Protein AF-A0A5N5NPF5-F1 (afdb_monomer_lite)

Structure (mmCIF, N/CA/C/O backbone):
data_AF-A0A5N5NPF5-F1
#
_entry.id   AF-A0A5N5NPF5-F1
#
loop_
_atom_site.group_PDB
_atom_site.id
_atom_site.type_symbol
_atom_site.label_atom_id
_atom_site.label_alt_id
_atom_site.label_comp_id
_atom_site.label_asym_id
_atom_site.label_entity_id
_atom_site.label_seq_id
_atom_site.pdbx_PDB_ins_code
_atom_site.Cartn_x
_atom_site.Cartn_y
_atom_site.Cartn_z
_atom_site.occupancy
_atom_site.B_iso_or_equiv
_atom_site.auth_seq_id
_atom_site.auth_comp_id
_atom_site.auth_asym_id
_atom_site.auth_atom_id
_atom_site.pdbx_PDB_model_num
ATOM 1 N N . MET A 1 1 ? 0.005 4.290 -9.994 1.00 71.69 1 MET A N 1
ATOM 2 C CA . MET A 1 1 ? 0.892 3.208 -9.507 1.00 71.69 1 MET A CA 1
ATOM 3 C C . MET A 1 1 ? 1.824 2.813 -10.643 1.00 71.69 1 MET A C 1
ATOM 5 O O . MET A 1 1 ? 1.350 2.780 -11.773 1.00 71.69 1 MET A O 1
ATOM 9 N N . ILE A 1 2 ? 3.113 2.571 -10.384 1.00 68.81 2 ILE A N 1
ATOM 10 C CA . ILE A 1 2 ? 4.099 2.331 -11.452 1.00 68.81 2 ILE A CA 1
ATOM 11 C C . ILE A 1 2 ? 4.786 0.976 -11.254 1.00 68.81 2 ILE A C 1
ATOM 13 O O . ILE A 1 2 ? 5.284 0.693 -10.168 1.00 68.81 2 ILE A O 1
ATOM 17 N N . SER A 1 3 ? 4.827 0.138 -12.287 1.00 70.38 3 SER A N 1
ATOM 18 C CA . SER A 1 3 ? 5.543 -1.148 -12.289 1.00 70.38 3 SER A CA 1
ATOM 19 C C . SER A 1 3 ? 5.814 -1.586 -13.727 1.00 70.38 3 SER A C 1
ATOM 21 O O . SER A 1 3 ? 5.157 -1.128 -14.655 1.00 70.38 3 SER A O 1
ATOM 23 N N . SER A 1 4 ? 6.771 -2.491 -13.920 1.00 67.31 4 SER A N 1
ATOM 24 C CA . SER A 1 4 ? 7.147 -3.008 -15.240 1.00 67.31 4 SER A CA 1
ATOM 25 C C . SER A 1 4 ? 6.115 -3.960 -15.854 1.00 67.31 4 SER A C 1
ATOM 27 O O . SER A 1 4 ? 6.196 -4.258 -17.042 1.00 67.31 4 SER A O 1
ATOM 29 N N . THR A 1 5 ? 5.158 -4.464 -15.070 1.00 75.19 5 THR A N 1
ATOM 30 C CA . THR A 1 5 ? 4.151 -5.433 -15.529 1.00 75.19 5 THR A CA 1
ATOM 31 C C . THR A 1 5 ? 2.769 -5.091 -14.980 1.00 75.19 5 THR A C 1
ATOM 33 O O . THR A 1 5 ? 2.618 -4.820 -13.788 1.00 75.19 5 THR A O 1
ATOM 36 N N . LEU A 1 6 ? 1.758 -5.129 -15.855 1.00 78.06 6 LEU A N 1
ATOM 37 C CA . LEU A 1 6 ? 0.358 -4.848 -15.512 1.00 78.06 6 LEU A CA 1
ATOM 38 C C . LEU A 1 6 ? -0.189 -5.827 -14.470 1.00 78.06 6 LEU A C 1
ATOM 40 O O . LEU A 1 6 ? -0.828 -5.406 -13.517 1.00 78.06 6 LEU A O 1
ATOM 44 N N . GLU A 1 7 ? 0.149 -7.111 -14.582 1.00 78.62 7 GLU A N 1
ATOM 45 C CA . GLU A 1 7 ? -0.326 -8.135 -13.642 1.00 78.62 7 GLU A CA 1
ATOM 46 C C . GLU A 1 7 ? 0.113 -7.869 -12.194 1.00 78.62 7 GLU A C 1
ATOM 48 O O . GLU A 1 7 ? -0.634 -8.147 -11.258 1.00 78.62 7 GLU A O 1
ATOM 53 N N . HIS A 1 8 ? 1.317 -7.317 -11.997 1.00 72.88 8 HIS A N 1
ATOM 54 C CA . HIS A 1 8 ? 1.795 -6.927 -10.667 1.00 72.88 8 HIS A CA 1
ATOM 55 C C . HIS A 1 8 ? 1.114 -5.660 -10.152 1.00 72.88 8 HIS A C 1
ATOM 57 O O . HIS A 1 8 ? 1.037 -5.469 -8.941 1.00 72.88 8 HIS A O 1
ATOM 63 N N . LEU A 1 9 ? 0.655 -4.783 -11.051 1.00 76.56 9 LEU A N 1
ATOM 64 C CA . LEU A 1 9 ? -0.122 -3.612 -10.664 1.00 76.56 9 LEU A CA 1
ATOM 65 C C . LEU A 1 9 ? -1.502 -4.047 -10.193 1.00 76.56 9 LEU A C 1
ATOM 67 O O . LEU A 1 9 ? -1.859 -3.723 -9.073 1.00 76.56 9 LEU A O 1
ATOM 71 N N . GLU A 1 10 ? -2.216 -4.837 -10.991 1.00 77.00 10 GLU A N 1
ATOM 72 C CA . GLU A 1 10 ? -3.586 -5.279 -10.699 1.00 77.00 10 GLU A CA 1
ATOM 73 C C . GLU A 1 10 ? -3.684 -6.146 -9.439 1.00 77.00 10 GLU A C 1
ATOM 75 O O . GLU A 1 10 ? -4.621 -6.006 -8.662 1.00 77.00 10 GLU A O 1
ATOM 80 N N . LYS A 1 11 ? -2.700 -7.018 -9.188 1.00 79.56 11 LYS A N 1
ATOM 81 C CA . LYS A 1 11 ? -2.678 -7.894 -7.999 1.00 79.56 11 LYS A CA 1
ATOM 82 C C . LYS A 1 11 ? -2.094 -7.222 -6.755 1.00 79.56 11 LYS A C 1
ATOM 84 O O . LYS A 1 11 ? -1.724 -7.900 -5.797 1.00 79.56 11 LYS A O 1
ATOM 89 N N . SER A 1 12 ? -1.937 -5.904 -6.779 1.00 79.69 12 SER A N 1
ATOM 90 C CA . SER A 1 12 ? -1.321 -5.180 -5.681 1.00 79.69 12 SER A CA 1
ATOM 91 C C . SER A 1 12 ? -2.274 -5.048 -4.492 1.00 79.69 12 SER A C 1
ATOM 93 O O . SER A 1 12 ? -3.371 -4.506 -4.648 1.00 79.69 12 SER A O 1
ATOM 95 N N . PRO A 1 13 ? -1.839 -5.421 -3.276 1.00 79.44 13 PRO A N 1
ATOM 96 C CA . PRO A 1 13 ? -2.672 -5.342 -2.074 1.00 79.44 13 PRO A CA 1
ATOM 97 C C . PRO A 1 13 ? -3.043 -3.898 -1.706 1.00 79.44 13 PRO A C 1
ATOM 99 O O . PRO A 1 13 ? -4.000 -3.648 -0.978 1.00 79.44 13 PRO A O 1
ATOM 102 N N . PHE A 1 14 ? -2.310 -2.916 -2.239 1.00 75.56 14 PHE A N 1
ATOM 103 C CA . PHE A 1 14 ? -2.594 -1.499 -2.033 1.00 75.56 14 PHE A CA 1
ATOM 104 C C . PHE A 1 14 ? -3.825 -0.999 -2.812 1.00 75.56 14 PHE A C 1
ATOM 106 O O . PHE A 1 14 ? -4.315 0.097 -2.537 1.00 75.56 14 PHE A O 1
ATOM 113 N N . LEU A 1 15 ? -4.330 -1.772 -3.781 1.00 78.69 15 LEU A N 1
ATOM 114 C CA . LEU A 1 15 ? -5.497 -1.399 -4.585 1.00 78.69 15 LEU A CA 1
ATOM 115 C C . LEU A 1 15 ? -6.823 -1.829 -3.968 1.00 78.69 15 LEU A C 1
ATOM 117 O O . LEU A 1 15 ? -7.818 -1.135 -4.162 1.00 78.69 15 LEU A O 1
ATOM 121 N N . GLU A 1 16 ? -6.837 -2.907 -3.180 1.00 79.88 16 GLU A N 1
ATOM 122 C CA . GLU A 1 16 ? -8.059 -3.525 -2.639 1.00 79.88 16 GLU A CA 1
ATOM 123 C C . GLU A 1 16 ? -8.996 -2.492 -1.997 1.00 79.88 16 GLU A C 1
ATOM 125 O O . GLU A 1 16 ? -10.203 -2.444 -2.242 1.00 79.88 16 GLU A O 1
ATOM 130 N N . ARG A 1 17 ? -8.417 -1.604 -1.185 1.00 76.56 17 ARG A N 1
ATOM 131 C CA . ARG A 1 17 ? -9.165 -0.578 -0.463 1.00 76.56 17 ARG A CA 1
ATOM 132 C C . ARG A 1 17 ? -9.590 0.595 -1.347 1.00 76.56 17 ARG A C 1
ATOM 134 O O . ARG A 1 17 ? -10.623 1.212 -1.077 1.00 76.56 17 ARG A O 1
ATOM 141 N N . LEU A 1 18 ? -8.800 0.930 -2.366 1.00 79.69 18 LEU A N 1
ATOM 142 C CA . LEU A 1 18 ? -9.119 1.985 -3.334 1.00 79.69 18 LEU A CA 1
ATOM 143 C C . LEU A 1 18 ? -10.300 1.566 -4.207 1.00 79.69 18 LEU A C 1
ATOM 145 O O . LEU A 1 18 ? -11.251 2.336 -4.351 1.00 79.69 18 LEU A O 1
ATOM 149 N N . GLU A 1 19 ? -10.283 0.323 -4.684 1.00 79.69 19 GLU A N 1
ATOM 150 C CA . GLU A 1 19 ? -11.358 -0.272 -5.475 1.00 79.69 19 GLU A CA 1
ATOM 151 C C . GLU A 1 19 ? -12.658 -0.376 -4.675 1.00 79.69 19 GLU A C 1
ATOM 153 O O . GLU A 1 19 ? -13.704 0.076 -5.139 1.00 79.69 19 GLU A O 1
ATOM 158 N N . LYS A 1 20 ? -12.604 -0.861 -3.425 1.00 79.88 20 LYS A N 1
ATOM 159 C CA . LYS A 1 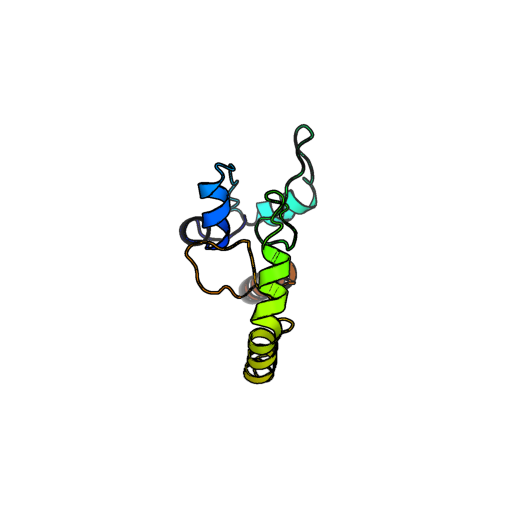20 ? -13.792 -0.931 -2.551 1.00 79.88 20 LYS A CA 1
ATOM 160 C C . LYS A 1 20 ? -14.423 0.430 -2.265 1.00 79.88 20 LYS A C 1
ATOM 162 O O . LYS A 1 20 ? -15.629 0.517 -2.044 1.00 79.88 20 LYS A O 1
ATOM 167 N N . LYS A 1 21 ? -13.623 1.498 -2.255 1.00 79.06 21 LYS A N 1
ATOM 168 C CA . LYS A 1 21 ? -14.105 2.876 -2.086 1.00 79.06 21 LYS A CA 1
ATOM 169 C C . LYS A 1 21 ? -14.527 3.536 -3.404 1.00 79.06 21 LYS A C 1
ATOM 171 O O . LYS A 1 21 ? -15.051 4.646 -3.361 1.00 79.06 21 LYS A O 1
ATOM 176 N N . GLY A 1 22 ? -14.331 2.871 -4.544 1.00 80.06 22 GLY A N 1
ATOM 177 C CA . GLY A 1 22 ? -14.688 3.378 -5.867 1.00 80.06 22 GLY A CA 1
ATOM 178 C C . GLY A 1 22 ? -13.761 4.480 -6.384 1.00 80.06 22 GLY A C 1
ATOM 179 O O . GLY A 1 22 ? -14.207 5.335 -7.145 1.00 80.06 22 GLY A O 1
ATOM 180 N N . TYR A 1 23 ? -12.495 4.504 -5.955 1.00 82.88 23 TYR A N 1
ATOM 181 C CA . TYR A 1 23 ? -11.501 5.416 -6.523 1.00 82.88 23 TYR A CA 1
ATOM 182 C C . TYR A 1 23 ? -10.953 4.871 -7.842 1.00 82.88 23 TYR A C 1
ATOM 184 O O . TYR A 1 23 ? -10.643 3.688 -7.956 1.00 82.88 23 TYR A O 1
ATOM 192 N N . GLU A 1 24 ? -10.771 5.757 -8.818 1.00 83.00 24 GLU A N 1
ATOM 193 C CA . GLU A 1 24 ? -10.061 5.434 -10.054 1.00 83.00 24 GLU A CA 1
ATOM 194 C C . GLU A 1 24 ? -8.546 5.471 -9.821 1.00 83.00 24 GLU A C 1
ATOM 196 O O . GLU A 1 24 ? -8.014 6.427 -9.247 1.00 83.00 24 GLU A O 1
ATOM 201 N N . VAL A 1 25 ? -7.844 4.434 -10.286 1.00 83.56 25 VAL A N 1
ATOM 202 C CA . VAL A 1 25 ? -6.387 4.315 -10.176 1.00 83.56 25 VAL A CA 1
ATOM 203 C C . VAL A 1 25 ? -5.765 4.303 -11.566 1.00 83.56 25 VAL A C 1
ATOM 205 O O . VAL A 1 25 ? -6.169 3.538 -12.437 1.00 83.56 25 VAL A O 1
ATOM 208 N N . ILE A 1 26 ? -4.754 5.149 -11.765 1.00 84.12 26 ILE A N 1
ATOM 209 C CA . ILE A 1 26 ? -3.999 5.226 -13.019 1.00 84.12 26 ILE A CA 1
ATOM 210 C C . ILE A 1 26 ? -2.761 4.331 -12.920 1.00 84.12 26 ILE A C 1
ATOM 212 O O . ILE A 1 26 ? -1.961 4.439 -11.977 1.00 84.12 26 ILE A O 1
ATOM 216 N N . TYR A 1 27 ? -2.600 3.462 -13.915 1.00 82.81 27 TYR A N 1
ATOM 217 C CA . TYR A 1 27 ? -1.444 2.589 -14.075 1.00 82.81 27 TYR A CA 1
ATOM 218 C C . TYR A 1 27 ? -0.439 3.194 -15.042 1.00 82.81 27 TYR A C 1
ATOM 220 O O . TYR A 1 27 ? -0.786 3.607 -16.145 1.00 82.81 27 TYR A O 1
ATOM 228 N N . PHE A 1 28 ? 0.817 3.196 -14.619 1.00 80.88 28 PHE A N 1
ATOM 229 C CA . PHE A 1 28 ? 1.950 3.612 -15.423 1.00 80.88 28 PHE A CA 1
ATOM 230 C C . PHE A 1 28 ? 2.854 2.400 -15.635 1.00 80.88 28 PHE A C 1
ATOM 232 O O . PHE A 1 28 ? 3.321 1.781 -14.674 1.00 80.88 28 PHE A O 1
ATOM 239 N N . THR A 1 29 ? 3.058 2.029 -16.893 1.00 79.38 29 THR A N 1
ATOM 240 C CA . THR A 1 29 ? 3.830 0.840 -17.288 1.00 79.38 29 THR A CA 1
ATOM 241 C C . THR A 1 29 ? 5.102 1.199 -18.046 1.00 79.38 29 THR A C 1
ATOM 243 O O . THR A 1 29 ? 5.940 0.334 -18.296 1.00 79.38 29 THR A O 1
ATOM 246 N N . GLY A 1 30 ? 5.251 2.461 -18.448 1.00 77.62 30 GLY A N 1
ATOM 247 C CA . GLY A 1 30 ? 6.421 2.963 -19.146 1.00 77.62 30 GLY A CA 1
ATOM 248 C C . GLY A 1 30 ? 7.538 3.347 -18.180 1.00 77.62 30 GLY A C 1
ATOM 249 O O . GLY A 1 30 ? 7.298 3.876 -17.098 1.00 77.62 30 GLY A O 1
ATOM 250 N N . GLN A 1 31 ? 8.790 3.150 -18.599 1.00 70.94 31 GLN A N 1
ATOM 251 C CA . GLN A 1 31 ? 9.953 3.633 -17.838 1.00 70.94 31 GLN A CA 1
ATOM 252 C C . GLN A 1 31 ? 10.009 5.169 -17.780 1.00 70.94 31 GLN A C 1
ATOM 254 O O . GLN A 1 31 ? 10.500 5.744 -16.814 1.00 70.94 31 GLN A O 1
ATOM 259 N N . VAL A 1 32 ? 9.483 5.841 -18.808 1.00 77.00 32 VAL A N 1
ATOM 260 C CA . VAL A 1 32 ? 9.427 7.310 -18.884 1.00 77.00 32 VAL A CA 1
ATOM 261 C C . VAL A 1 32 ? 8.401 7.885 -17.900 1.00 77.00 32 VAL A C 1
ATOM 263 O O . VAL A 1 32 ? 8.552 9.023 -17.457 1.00 77.00 32 VAL A O 1
ATOM 266 N N . ASP A 1 33 ? 7.398 7.100 -17.506 1.00 78.94 33 ASP A N 1
ATOM 267 C CA . ASP A 1 33 ? 6.313 7.557 -16.637 1.00 78.94 33 ASP A CA 1
ATOM 268 C C . ASP A 1 33 ? 6.817 7.935 -15.233 1.00 78.94 33 ASP A C 1
ATOM 270 O O . ASP A 1 33 ? 6.303 8.875 -14.628 1.00 78.94 33 ASP A O 1
ATOM 274 N N . ASP A 1 34 ? 7.867 7.257 -14.743 1.00 73.88 34 ASP A N 1
ATOM 2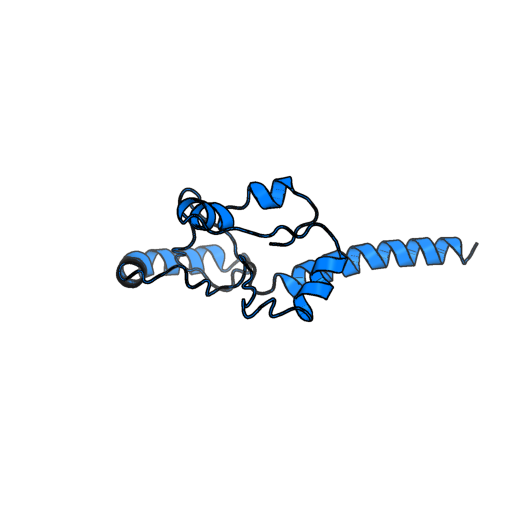75 C CA . ASP A 1 34 ? 8.540 7.601 -13.480 1.00 73.88 34 ASP A CA 1
ATOM 276 C C . ASP A 1 34 ? 9.071 9.036 -13.503 1.00 73.88 34 ASP A C 1
ATOM 278 O O . ASP A 1 34 ? 8.909 9.785 -12.541 1.00 73.88 34 ASP A O 1
ATOM 282 N N . TYR A 1 35 ? 9.700 9.424 -14.614 1.00 75.88 35 TYR A N 1
ATOM 283 C CA . TYR A 1 35 ? 10.229 10.771 -14.794 1.00 75.88 35 TYR A CA 1
ATOM 284 C C . TYR A 1 35 ? 9.097 11.774 -15.000 1.00 75.88 35 TYR A C 1
ATOM 286 O O . TYR A 1 35 ? 9.124 12.850 -14.412 1.00 75.88 35 TYR A O 1
ATOM 294 N N . LEU A 1 36 ? 8.074 11.422 -15.784 1.00 78.94 36 LEU A N 1
ATOM 295 C CA . LEU A 1 36 ? 6.929 12.296 -16.036 1.00 78.94 36 LEU A CA 1
ATOM 296 C C . LEU A 1 36 ? 6.215 12.692 -14.738 1.00 78.94 36 LEU A C 1
ATOM 298 O O . LEU A 1 36 ? 5.900 13.866 -14.551 1.00 78.94 36 LEU A O 1
ATOM 302 N N . MET A 1 37 ? 6.002 11.743 -13.825 1.00 76.88 37 MET A N 1
ATOM 303 C CA . MET A 1 37 ? 5.317 11.993 -12.553 1.00 76.88 37 MET A CA 1
ATOM 304 C C . MET A 1 37 ? 6.111 12.863 -11.576 1.00 76.88 37 MET A C 1
ATOM 306 O O . MET A 1 37 ? 5.509 13.516 -10.730 1.00 76.88 37 MET A O 1
ATOM 310 N N . GLN A 1 38 ? 7.438 12.946 -11.714 1.00 74.81 38 GLN A N 1
ATOM 311 C CA . GLN A 1 38 ? 8.237 13.894 -10.926 1.00 74.81 38 GLN A CA 1
ATOM 312 C C . GLN A 1 38 ? 7.969 15.350 -11.326 1.00 74.81 38 GLN A C 1
ATOM 314 O O . GLN A 1 38 ? 8.077 16.246 -10.490 1.00 74.81 38 GLN A O 1
ATOM 319 N N . TYR A 1 39 ? 7.612 15.594 -12.590 1.00 78.19 39 TYR A N 1
ATOM 320 C CA . TYR A 1 39 ? 7.332 16.938 -13.104 1.00 78.19 39 TYR A CA 1
ATOM 321 C C . TYR A 1 39 ? 5.836 17.263 -13.145 1.00 78.19 39 TYR A C 1
ATOM 323 O O . TYR A 1 39 ? 5.455 18.425 -13.016 1.00 78.19 39 TYR A O 1
ATOM 331 N N . MET A 1 40 ? 4.980 16.256 -13.316 1.00 78.00 40 MET A N 1
ATOM 332 C CA . MET A 1 40 ? 3.529 16.406 -13.400 1.00 78.00 40 MET A CA 1
ATOM 333 C C . MET A 1 40 ? 2.880 16.100 -12.043 1.00 78.00 40 MET A C 1
ATOM 335 O O . MET A 1 40 ? 2.345 15.020 -11.817 1.00 78.00 40 MET A O 1
ATOM 339 N N . MET A 1 41 ? 2.934 17.075 -11.135 1.00 73.69 41 MET A N 1
ATOM 340 C CA . MET A 1 41 ? 2.356 16.970 -9.785 1.00 73.69 41 MET A CA 1
ATOM 341 C C . MET A 1 41 ? 0.836 17.208 -9.758 1.00 73.69 41 MET A C 1
ATOM 343 O O . MET A 1 41 ? 0.123 16.695 -8.887 1.00 73.69 41 MET A O 1
ATOM 347 N N . ASP A 1 42 ? 0.327 17.957 -10.734 1.00 81.69 42 ASP A N 1
ATOM 348 C CA . ASP A 1 42 ? -1.061 18.385 -10.811 1.00 81.69 42 ASP A CA 1
ATOM 349 C C . ASP A 1 42 ? -1.571 18.384 -12.254 1.00 81.69 42 ASP A C 1
ATOM 351 O O . ASP A 1 42 ? -0.868 18.722 -13.206 1.00 81.69 42 ASP A O 1
ATOM 355 N N . TYR A 1 43 ? -2.826 17.972 -12.409 1.00 80.69 43 TYR A N 1
ATOM 356 C CA . TYR A 1 43 ? -3.542 17.980 -13.676 1.00 80.69 43 TYR A CA 1
ATOM 357 C C . TYR A 1 43 ? -4.964 18.474 -13.440 1.00 80.69 43 TYR A C 1
ATOM 359 O O . TYR A 1 43 ? -5.709 17.862 -12.676 1.00 80.69 43 TYR A O 1
ATOM 367 N N . GLN A 1 44 ? -5.346 19.575 -14.095 1.00 82.44 44 GLN A N 1
ATOM 368 C CA . GLN A 1 44 ? -6.691 20.162 -13.981 1.00 82.44 44 GLN A CA 1
ATOM 369 C C . GLN A 1 44 ? -7.138 20.326 -12.514 1.00 82.44 44 GLN A C 1
ATOM 371 O O . GLN A 1 44 ? -8.185 19.823 -12.111 1.00 82.44 44 GLN A O 1
ATOM 376 N N . ASP A 1 45 ? -6.287 20.958 -11.698 1.00 78.38 45 ASP A N 1
ATOM 377 C CA . ASP A 1 45 ? -6.492 21.192 -10.258 1.00 78.38 45 ASP A CA 1
ATOM 378 C C . ASP A 1 45 ? -6.595 19.925 -9.382 1.00 78.38 45 ASP A C 1
ATOM 380 O O . ASP A 1 45 ? -6.832 20.012 -8.173 1.00 78.38 45 ASP A O 1
ATOM 384 N N . LYS A 1 46 ? -6.363 18.734 -9.949 1.00 78.88 46 LYS A N 1
ATOM 385 C CA . LYS A 1 46 ? -6.234 17.480 -9.201 1.00 78.88 46 LYS A CA 1
ATOM 386 C C . LYS A 1 46 ? -4.762 17.180 -8.956 1.00 78.88 46 LYS A C 1
ATOM 388 O O . LYS A 1 46 ? -3.986 17.038 -9.896 1.00 78.88 46 LYS A O 1
ATOM 393 N N . LYS A 1 47 ? -4.390 17.048 -7.684 1.00 80.12 47 LYS A N 1
ATOM 394 C CA . LYS A 1 47 ? -3.059 16.579 -7.286 1.00 80.12 47 LYS A CA 1
ATOM 395 C C . LYS A 1 47 ? -2.995 15.064 -7.376 1.00 80.12 47 LYS A C 1
ATOM 397 O O . LYS A 1 47 ? -3.892 14.385 -6.869 1.00 80.12 47 LYS A O 1
ATOM 402 N N . PHE A 1 48 ? -1.937 14.546 -7.985 1.00 79.12 48 PHE A N 1
ATOM 403 C CA . PHE A 1 48 ? -1.675 13.114 -7.967 1.00 79.12 48 PHE A CA 1
ATOM 404 C C . PHE A 1 48 ? -1.117 12.709 -6.605 1.00 79.12 48 PHE A C 1
ATOM 406 O O . PHE A 1 48 ? -0.272 13.393 -6.035 1.00 79.12 48 PHE A O 1
ATOM 413 N N . GLN A 1 49 ? -1.603 11.587 -6.084 1.00 78.00 49 GLN A N 1
ATOM 414 C CA . GLN A 1 49 ? -1.063 10.958 -4.887 1.00 78.00 49 GLN A CA 1
ATOM 415 C C . GLN A 1 49 ? -0.607 9.558 -5.267 1.00 78.00 49 GLN A C 1
ATOM 417 O O . GLN A 1 49 ? -1.366 8.796 -5.875 1.00 78.00 49 GLN A O 1
ATOM 422 N N . ASN A 1 50 ? 0.630 9.213 -4.920 1.00 77.44 50 ASN A N 1
ATOM 423 C CA . ASN A 1 50 ? 1.108 7.860 -5.140 1.00 77.44 50 ASN A CA 1
ATOM 424 C C . ASN A 1 50 ? 0.444 6.910 -4.137 1.00 77.44 50 ASN A C 1
ATOM 426 O O . ASN A 1 50 ? 0.386 7.195 -2.945 1.00 77.44 50 ASN A O 1
ATOM 430 N N . VAL A 1 51 ? -0.027 5.771 -4.642 1.00 76.75 51 VAL A N 1
ATOM 431 C CA . VAL A 1 51 ? -0.675 4.705 -3.869 1.00 76.75 51 VAL A CA 1
ATOM 432 C C . VAL A 1 51 ? 0.279 4.067 -2.855 1.00 76.75 51 VAL A C 1
ATOM 434 O O . VAL A 1 51 ? -0.159 3.635 -1.794 1.00 76.75 51 VAL A O 1
ATOM 437 N N . PHE A 1 52 ? 1.574 4.050 -3.170 1.00 69.44 52 PHE A N 1
ATOM 438 C CA . PHE A 1 52 ? 2.619 3.523 -2.293 1.00 69.44 52 PHE A CA 1
ATOM 439 C C . PHE A 1 52 ? 3.104 4.515 -1.238 1.00 69.44 52 PHE A C 1
ATOM 441 O O . PHE A 1 52 ? 3.812 4.125 -0.322 1.00 69.44 52 PHE A O 1
ATOM 448 N N . GLU A 1 53 ? 2.792 5.802 -1.377 1.00 68.88 53 GLU A N 1
ATOM 449 C CA . GLU A 1 53 ? 3.296 6.789 -0.431 1.00 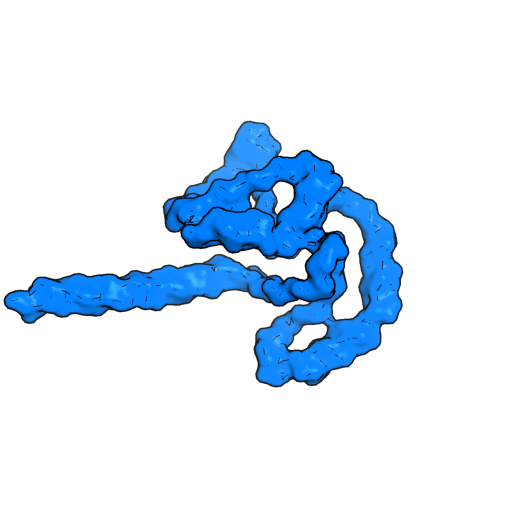68.88 53 GLU A CA 1
ATOM 450 C C . GLU A 1 53 ? 2.458 6.770 0.852 1.00 68.88 53 GLU A C 1
ATOM 452 O O . GLU A 1 53 ? 1.222 6.840 0.819 1.00 68.88 53 GLU A O 1
ATOM 457 N N . GLU A 1 54 ? 3.141 6.686 1.996 1.00 59.91 54 GLU A N 1
ATOM 458 C CA . GLU A 1 54 ? 2.504 6.775 3.306 1.00 59.91 54 GLU A CA 1
ATOM 459 C C . GLU A 1 54 ? 1.737 8.106 3.421 1.00 59.91 54 GLU A C 1
ATOM 461 O O . GLU A 1 54 ? 2.303 9.189 3.287 1.00 59.91 54 GLU A O 1
ATOM 466 N N . GLY A 1 55 ? 0.432 8.043 3.708 1.00 57.41 55 GLY A N 1
ATOM 467 C CA . GLY A 1 55 ? -0.389 9.242 3.929 1.00 57.41 55 GLY A CA 1
ATOM 468 C C . GLY A 1 55 ? -1.576 9.420 2.987 1.00 57.41 55 GLY A C 1
ATOM 469 O O . GLY A 1 55 ? -2.197 10.485 2.999 1.00 57.41 55 GLY A O 1
ATOM 470 N N . LEU A 1 56 ? -1.947 8.395 2.216 1.00 65.06 56 LEU A N 1
ATOM 471 C CA . LEU A 1 56 ? -3.156 8.417 1.395 1.00 65.06 56 LEU A CA 1
ATOM 472 C C . LEU A 1 56 ? -4.409 8.586 2.277 1.00 65.06 56 LEU A C 1
ATOM 474 O O . LEU A 1 56 ? -4.893 7.657 2.928 1.00 65.06 56 LEU A O 1
ATOM 478 N N . LYS A 1 57 ? -4.923 9.821 2.351 1.00 62.78 57 LYS A N 1
ATOM 479 C CA . LYS A 1 57 ? -6.050 10.204 3.217 1.00 62.78 57 LYS A CA 1
ATOM 480 C C . LYS A 1 57 ? -7.374 9.713 2.636 1.00 62.78 57 LYS A C 1
ATOM 482 O O . LYS A 1 57 ? -8.163 10.495 2.117 1.00 62.78 57 LYS A O 1
ATOM 487 N N . LEU A 1 58 ? -7.658 8.424 2.784 1.00 64.06 58 LEU A N 1
ATOM 488 C CA . LEU A 1 58 ? -8.885 7.790 2.285 1.00 64.06 58 LEU A CA 1
ATOM 489 C C . LEU A 1 58 ? -10.125 8.009 3.179 1.00 64.06 58 LEU A C 1
ATOM 491 O O . LEU A 1 58 ? -11.022 7.168 3.217 1.00 64.06 58 LEU A O 1
ATOM 495 N N . GLY A 1 59 ? -10.206 9.133 3.894 1.00 54.69 59 GLY A N 1
ATOM 496 C CA . GLY A 1 59 ? -11.309 9.450 4.811 1.00 54.69 59 GLY A CA 1
ATOM 497 C C . GLY A 1 59 ? -11.066 9.005 6.261 1.00 54.69 59 GLY A C 1
ATOM 498 O O . GLY A 1 59 ? -10.305 8.082 6.533 1.00 54.69 59 GLY A O 1
ATOM 499 N N . LYS A 1 60 ? -11.679 9.739 7.203 1.00 52.00 60 LYS A N 1
ATOM 500 C CA . LYS A 1 60 ? -11.443 9.664 8.658 1.00 52.00 60 LYS A CA 1
ATOM 501 C C . LYS A 1 60 ? -11.764 8.280 9.228 1.00 52.00 60 LYS A C 1
ATOM 503 O O . LYS A 1 60 ? -12.924 7.887 9.269 1.00 52.00 60 LYS A O 1
ATOM 508 N N . GLU A 1 61 ? -10.764 7.620 9.800 1.00 55.25 61 GLU A N 1
ATOM 509 C CA . GLU A 1 61 ? -10.959 6.427 10.626 1.00 55.25 61 GLU A CA 1
ATOM 510 C C . GLU A 1 61 ? -10.632 6.732 12.080 1.00 55.25 61 GLU A C 1
ATOM 512 O O . GLU A 1 61 ? -9.473 6.760 12.485 1.00 55.25 61 GLU A O 1
ATOM 517 N N . SER A 1 62 ? -11.670 6.948 12.888 1.00 54.91 62 SER A N 1
ATOM 518 C CA . SER A 1 62 ? -11.509 7.072 14.341 1.00 54.91 62 SER A CA 1
ATOM 519 C C . SER A 1 62 ? -11.035 5.767 14.993 1.00 54.91 62 SER A C 1
ATOM 521 O O . SER A 1 62 ? -10.474 5.814 16.079 1.00 54.91 62 SER A O 1
ATOM 523 N N . LYS A 1 63 ? -11.209 4.619 14.321 1.00 60.16 63 LYS A N 1
ATOM 524 C CA . LYS A 1 63 ? -10.836 3.286 14.822 1.00 60.16 63 LYS A CA 1
ATOM 525 C C . LYS A 1 63 ? -9.336 2.984 14.747 1.00 60.16 63 LYS A C 1
ATOM 527 O O . LYS A 1 63 ? -8.862 2.139 15.492 1.00 60.16 63 LYS A O 1
ATOM 532 N N . ALA A 1 64 ? -8.579 3.678 13.894 1.00 62.62 64 ALA A N 1
ATOM 533 C CA . ALA A 1 64 ? -7.152 3.394 13.708 1.00 62.62 64 ALA A CA 1
ATOM 534 C C . ALA A 1 64 ? -6.343 3.581 15.003 1.00 62.62 64 ALA A C 1
ATOM 536 O O . ALA A 1 64 ? -5.469 2.780 15.313 1.00 62.62 64 ALA A O 1
ATOM 537 N N . LYS A 1 65 ? -6.690 4.599 15.801 1.00 64.06 65 LYS A N 1
ATOM 538 C CA . LYS A 1 65 ? -5.987 4.900 17.055 1.00 64.06 65 LYS A CA 1
ATOM 539 C C . LYS A 1 65 ? -6.217 3.846 18.136 1.00 64.06 65 LYS A C 1
ATOM 541 O O . LYS A 1 65 ? -5.288 3.514 18.855 1.00 64.06 65 LYS A O 1
ATOM 546 N N . GLU A 1 66 ? -7.430 3.306 18.237 1.00 66.88 66 GLU A N 1
ATOM 547 C CA . GLU A 1 66 ? -7.752 2.269 19.227 1.00 66.88 66 GLU A CA 1
ATOM 548 C C . GLU A 1 66 ? -7.032 0.951 18.908 1.00 66.88 66 GLU A C 1
ATOM 550 O O . GLU A 1 66 ? -6.491 0.312 19.811 1.00 66.88 66 GLU A O 1
ATOM 555 N N . LEU A 1 67 ? -6.949 0.581 17.622 1.00 70.00 67 LEU A N 1
ATOM 556 C CA . LEU A 1 67 ? -6.180 -0.589 17.192 1.00 70.00 67 LEU A CA 1
ATOM 557 C C . LEU A 1 67 ? -4.672 -0.395 17.398 1.00 70.00 67 LEU A C 1
ATOM 559 O O . LEU A 1 67 ? -3.995 -1.300 17.880 1.00 70.00 67 LEU A O 1
ATOM 563 N N . GLU A 1 68 ? -4.126 0.781 17.086 1.00 72.38 68 GLU A N 1
ATOM 564 C CA . GLU A 1 68 ? -2.709 1.053 17.350 1.00 72.38 68 GLU A CA 1
ATOM 565 C C . GLU A 1 68 ? -2.353 0.862 18.824 1.00 72.38 68 GLU A C 1
ATOM 567 O O . GLU A 1 68 ? -1.267 0.369 19.115 1.00 72.38 68 GLU A O 1
ATOM 572 N N . GLU A 1 69 ? -3.255 1.208 19.747 1.00 75.62 69 GLU A N 1
ATOM 573 C CA . GLU A 1 69 ? -3.054 1.021 21.183 1.00 75.62 69 GLU A CA 1
ATOM 574 C C . GLU A 1 69 ? -3.168 -0.434 21.631 1.00 75.62 69 GLU A C 1
ATOM 576 O O . GLU A 1 69 ? -2.304 -0.892 22.383 1.00 75.62 69 GLU A O 1
ATOM 581 N N . SER A 1 70 ? -4.163 -1.180 21.143 1.00 81.25 70 SER A N 1
ATOM 582 C CA . SER A 1 70 ? -4.356 -2.584 21.529 1.00 81.25 70 SER A CA 1
ATOM 583 C C . SER A 1 70 ? -3.235 -3.504 21.041 1.00 81.25 70 SER A C 1
ATOM 585 O O . SER A 1 70 ? -2.955 -4.527 21.658 1.00 81.25 70 SER A O 1
ATOM 587 N N . PHE A 1 71 ? -2.575 -3.146 19.941 1.00 82.56 71 PHE A N 1
ATOM 588 C CA . PHE A 1 71 ? -1.565 -3.980 19.290 1.00 82.56 71 PHE A CA 1
ATOM 589 C C . PHE A 1 71 ? -0.120 -3.490 19.511 1.00 82.56 71 PHE A C 1
ATOM 591 O O . PHE A 1 71 ? 0.808 -4.048 18.924 1.00 82.56 71 PHE A O 1
ATOM 598 N N . LYS A 1 72 ? 0.119 -2.504 20.395 1.00 81.69 72 LYS A N 1
ATOM 599 C CA . LYS A 1 72 ? 1.480 -2.005 20.710 1.00 81.69 72 LYS A CA 1
ATOM 600 C C . LYS A 1 72 ? 2.441 -3.117 21.127 1.00 81.69 72 LYS A C 1
ATOM 602 O O . LYS A 1 72 ? 3.602 -3.116 20.715 1.00 81.69 72 LYS A O 1
ATOM 607 N N . GLU A 1 73 ? 1.970 -4.061 21.940 1.00 84.69 73 GLU A N 1
ATOM 608 C CA . GLU A 1 73 ? 2.787 -5.183 22.414 1.00 84.69 73 GLU A CA 1
ATOM 609 C C . GLU A 1 73 ? 3.185 -6.120 21.268 1.00 84.69 73 GLU A C 1
ATOM 611 O O . GLU A 1 73 ? 4.354 -6.497 21.160 1.00 84.69 73 GLU A O 1
ATOM 616 N N . LEU A 1 74 ? 2.248 -6.413 20.362 1.00 84.25 74 LEU A N 1
ATOM 617 C CA . LEU A 1 74 ? 2.488 -7.237 19.179 1.00 84.25 74 LEU A CA 1
ATOM 618 C C . LEU A 1 74 ? 3.480 -6.563 18.222 1.00 84.25 74 LEU A C 1
ATOM 620 O O . LEU A 1 74 ? 4.434 -7.194 17.769 1.00 84.25 74 LEU A O 1
ATOM 624 N N . THR A 1 75 ? 3.312 -5.266 17.967 1.00 83.50 75 THR A N 1
ATOM 625 C CA . THR A 1 75 ? 4.230 -4.485 17.128 1.00 83.50 75 THR A CA 1
ATOM 626 C C . THR A 1 75 ? 5.645 -4.465 17.712 1.00 83.50 75 THR A C 1
ATOM 628 O O . THR A 1 75 ? 6.629 -4.598 16.985 1.00 83.50 75 THR A O 1
ATOM 631 N N . LYS A 1 76 ? 5.779 -4.356 19.040 1.00 85.06 76 LYS A N 1
ATOM 632 C CA . LYS A 1 76 ? 7.080 -4.400 19.725 1.00 85.06 76 LYS A CA 1
ATOM 633 C C . LYS A 1 76 ? 7.743 -5.778 19.634 1.00 85.06 76 LYS A C 1
ATOM 635 O O . LYS A 1 76 ? 8.963 -5.860 19.464 1.00 85.06 76 LYS A O 1
ATOM 640 N N . TRP A 1 77 ? 6.953 -6.845 19.739 1.00 86.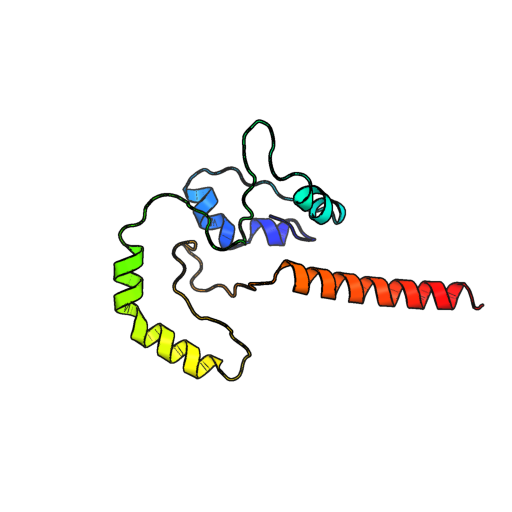75 77 TRP A N 1
ATOM 641 C CA . TRP A 1 77 ? 7.432 -8.210 19.537 1.00 86.75 77 TRP A CA 1
ATOM 642 C C . TRP A 1 77 ? 7.962 -8.401 18.112 1.00 86.75 77 TRP A C 1
ATOM 644 O O . TRP A 1 77 ? 9.100 -8.838 17.946 1.00 86.75 77 TRP A O 1
ATOM 654 N N . TRP A 1 78 ? 7.209 -7.960 17.099 1.00 84.06 78 TRP A N 1
ATOM 655 C CA . TRP A 1 78 ? 7.630 -8.021 15.695 1.00 84.06 78 TRP A CA 1
ATOM 656 C C . TRP A 1 78 ? 8.916 -7.246 15.424 1.00 84.06 78 TRP A C 1
ATOM 658 O O . TRP A 1 78 ? 9.821 -7.784 14.793 1.00 84.06 78 TRP A O 1
ATOM 668 N N . LYS A 1 79 ? 9.053 -6.030 15.968 1.00 82.88 79 LYS A N 1
ATOM 669 C CA . LYS A 1 79 ? 10.303 -5.256 15.868 1.00 82.88 79 LYS A CA 1
ATOM 670 C C . LYS A 1 79 ? 11.502 -6.009 16.435 1.00 82.88 79 LYS A C 1
ATOM 672 O O . LYS A 1 79 ? 12.596 -5.917 15.896 1.00 82.88 79 LYS A O 1
ATOM 677 N N . SER A 1 80 ? 11.299 -6.755 17.518 1.00 82.75 80 SER A N 1
ATOM 678 C CA . SER A 1 80 ? 12.366 -7.518 18.171 1.00 82.75 80 SER A CA 1
ATOM 679 C C . SER A 1 80 ? 12.711 -8.796 17.396 1.00 82.75 80 SER A C 1
ATOM 681 O O . SER A 1 80 ? 13.884 -9.146 17.287 1.00 82.75 80 SER A O 1
ATOM 683 N N . ALA A 1 81 ? 11.709 -9.476 16.831 1.00 85.50 81 ALA A N 1
ATOM 684 C CA . ALA A 1 81 ? 11.891 -10.665 16.000 1.00 85.50 81 ALA A CA 1
ATOM 685 C C . ALA A 1 81 ? 12.591 -10.339 14.668 1.00 85.50 81 ALA A C 1
ATOM 687 O O . ALA A 1 81 ? 13.527 -11.034 14.276 1.00 85.50 81 ALA A O 1
ATOM 688 N N . LEU A 1 82 ? 12.183 -9.246 14.015 1.00 81.12 82 LEU A N 1
ATOM 689 C CA . LEU A 1 82 ? 12.685 -8.805 12.708 1.00 81.12 82 LEU A CA 1
ATOM 690 C C . LEU A 1 82 ? 13.904 -7.875 12.793 1.00 81.12 82 LEU A C 1
ATOM 692 O O . LEU A 1 82 ? 14.412 -7.427 11.768 1.00 81.12 82 LEU A O 1
ATOM 696 N N . ALA A 1 83 ? 14.431 -7.617 13.994 1.00 71.88 83 ALA A N 1
ATOM 697 C CA . ALA A 1 83 ? 15.610 -6.768 14.195 1.00 71.88 83 ALA A CA 1
ATOM 698 C C . ALA A 1 83 ? 16.854 -7.258 13.427 1.00 71.88 83 ALA A C 1
ATOM 700 O O . ALA A 1 83 ? 17.769 -6.484 13.164 1.00 71.88 83 ALA A O 1
ATOM 701 N N . ARG A 1 84 ? 16.903 -8.550 13.078 1.00 71.94 84 ARG A N 1
ATOM 702 C CA . ARG A 1 84 ? 17.993 -9.160 12.303 1.00 71.94 84 ARG A CA 1
ATOM 703 C C . ARG A 1 84 ? 17.831 -9.013 10.787 1.00 71.94 84 ARG A C 1
ATOM 705 O O . ARG A 1 84 ? 18.783 -9.291 10.070 1.00 71.94 84 ARG A O 1
ATOM 712 N N . GLU A 1 85 ? 16.661 -8.591 10.311 1.00 72.94 85 GLU A N 1
ATOM 713 C CA . GLU A 1 85 ? 16.286 -8.593 8.889 1.00 72.94 85 GLU A CA 1
ATOM 714 C C . GLU A 1 85 ? 16.213 -7.183 8.272 1.00 72.94 85 GLU A C 1
ATOM 716 O O . GLU A 1 85 ? 15.612 -7.001 7.220 1.00 72.94 85 GLU A O 1
ATOM 721 N N . ASN A 1 86 ? 16.853 -6.180 8.890 1.00 71.06 86 ASN A N 1
ATOM 722 C CA . ASN A 1 86 ? 16.900 -4.790 8.400 1.00 71.06 86 ASN A CA 1
ATOM 723 C C . ASN A 1 86 ? 15.519 -4.126 8.232 1.00 71.06 86 ASN A C 1
ATOM 725 O O . ASN A 1 86 ? 15.303 -3.340 7.311 1.00 71.06 86 ASN A O 1
ATOM 729 N N . VAL A 1 87 ? 14.579 -4.419 9.130 1.00 74.94 87 VAL A N 1
ATOM 730 C CA . VAL A 1 87 ? 13.274 -3.748 9.151 1.00 74.94 87 VAL A CA 1
ATOM 731 C C . VAL A 1 87 ? 13.383 -2.423 9.907 1.00 74.94 87 VAL A C 1
ATOM 733 O O . VAL A 1 87 ? 13.748 -2.408 11.080 1.00 74.94 87 VAL A O 1
ATOM 736 N N . ASP A 1 88 ? 13.057 -1.317 9.232 1.00 74.38 88 ASP A N 1
ATOM 737 C CA . ASP A 1 88 ? 13.117 0.043 9.792 1.00 74.38 88 ASP A CA 1
ATOM 738 C C . ASP A 1 88 ? 11.979 0.296 10.800 1.00 74.38 88 ASP A C 1
ATOM 740 O O . ASP A 1 88 ? 12.202 0.701 11.942 1.00 74.38 88 ASP A O 1
ATOM 744 N N . ASP A 1 89 ? 10.735 -0.005 10.414 1.00 76.62 89 ASP A N 1
ATOM 745 C CA . ASP A 1 89 ? 9.570 0.190 11.274 1.00 76.62 89 ASP A CA 1
ATOM 746 C C . ASP A 1 89 ? 8.492 -0.871 11.018 1.00 76.62 89 ASP A C 1
ATOM 748 O O . ASP A 1 89 ? 8.341 -1.374 9.909 1.00 76.62 89 ASP A O 1
ATOM 752 N N . VAL A 1 90 ? 7.725 -1.197 12.059 1.00 79.94 90 VAL A N 1
ATOM 753 C CA . VAL A 1 90 ? 6.554 -2.081 11.974 1.00 79.94 90 VAL A CA 1
ATOM 754 C C . VAL A 1 90 ? 5.366 -1.277 12.460 1.00 79.94 90 VAL A C 1
ATOM 756 O O . VAL A 1 90 ? 5.396 -0.728 13.565 1.00 79.94 90 VAL A O 1
ATOM 759 N N . ARG A 1 91 ? 4.331 -1.194 11.628 1.00 75.31 91 ARG A N 1
ATOM 760 C CA . ARG A 1 91 ? 3.122 -0.414 11.888 1.00 75.31 91 ARG A CA 1
ATOM 761 C C . ARG A 1 91 ? 1.897 -1.201 11.470 1.00 75.31 91 ARG A C 1
ATOM 763 O O . ARG A 1 91 ? 1.965 -2.072 10.607 1.00 75.31 91 ARG A O 1
ATOM 770 N N . ILE A 1 92 ? 0.771 -0.855 12.072 1.00 78.06 92 ILE A N 1
ATOM 771 C CA . ILE A 1 92 ? -0.521 -1.385 11.659 1.00 78.06 92 ILE A CA 1
ATOM 772 C C . ILE A 1 92 ? -1.029 -0.478 10.557 1.00 78.06 92 ILE A C 1
ATOM 774 O O . ILE A 1 92 ? -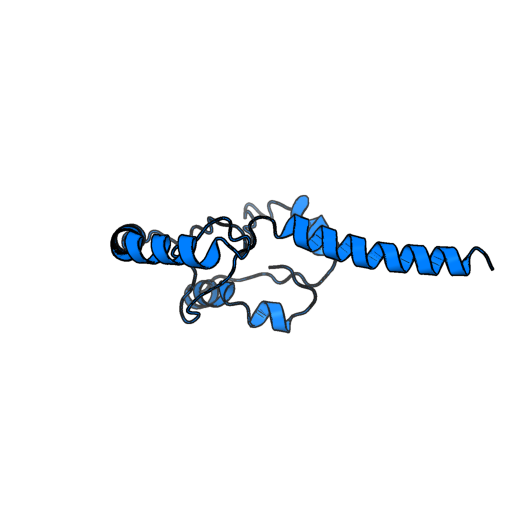1.301 0.700 10.782 1.00 78.06 92 ILE A O 1
ATOM 778 N N . SER A 1 93 ? -1.120 -1.026 9.352 1.00 70.88 93 SER A N 1
ATOM 779 C CA . SER A 1 93 ? -1.726 -0.320 8.235 1.00 70.88 93 SER A CA 1
ATOM 780 C C . SER A 1 93 ? -3.238 -0.461 8.311 1.00 70.88 93 SER A C 1
ATOM 782 O O . SER A 1 93 ? -3.752 -1.561 8.488 1.00 70.88 93 SER A O 1
ATOM 784 N N . ASN A 1 94 ? -3.949 0.650 8.127 1.00 69.12 94 ASN A N 1
ATOM 785 C CA . ASN A 1 94 ? -5.393 0.629 7.899 1.00 69.12 94 ASN A CA 1
ATOM 786 C C . ASN A 1 94 ? -5.736 0.670 6.401 1.00 69.12 94 ASN A C 1
ATOM 788 O O . ASN A 1 94 ? -6.895 0.813 6.026 1.00 69.12 94 ASN A O 1
ATOM 792 N N . SER A 1 95 ? -4.722 0.638 5.530 1.00 63.94 95 SER A N 1
ATOM 793 C CA . SER A 1 95 ? -4.861 0.752 4.073 1.00 63.94 95 SER A CA 1
ATOM 794 C C . SER A 1 95 ? -5.108 -0.580 3.367 1.00 63.94 95 SER A C 1
ATOM 796 O O . SER A 1 95 ? -5.449 -0.557 2.190 1.00 63.94 95 SER A O 1
ATOM 798 N N . LEU A 1 96 ? -4.973 -1.695 4.083 1.00 67.56 96 LEU A N 1
ATOM 799 C CA . LEU A 1 96 ? -5.196 -3.056 3.596 1.00 67.56 96 LEU A CA 1
ATOM 800 C C . LEU A 1 96 ? -6.592 -3.539 4.001 1.00 67.56 96 LEU A C 1
ATOM 802 O O . LEU A 1 96 ? -7.154 -3.028 4.972 1.00 67.56 96 LEU A O 1
ATOM 806 N N . ASP A 1 97 ? -7.143 -4.501 3.263 1.00 69.25 97 ASP A N 1
ATOM 807 C CA . ASP A 1 97 ? -8.471 -5.043 3.548 1.00 69.25 97 ASP A CA 1
ATOM 808 C C . ASP A 1 97 ? -8.456 -6.576 3.659 1.00 69.25 97 ASP A C 1
ATOM 810 O O . ASP A 1 97 ? -8.621 -7.094 4.760 1.00 69.25 97 ASP A O 1
ATOM 814 N N . ASP A 1 98 ? -8.192 -7.298 2.564 1.00 71.50 98 ASP A N 1
ATOM 815 C CA . ASP A 1 98 ? -8.137 -8.772 2.556 1.00 71.50 98 ASP A CA 1
ATOM 816 C C . ASP A 1 98 ? -6.703 -9.283 2.788 1.00 71.50 98 ASP A C 1
ATOM 818 O O . ASP A 1 98 ? -6.470 -10.345 3.372 1.00 71.50 98 ASP A O 1
ATOM 822 N N . THR A 1 99 ? -5.705 -8.487 2.395 1.00 76.38 99 THR A N 1
ATOM 823 C CA . THR A 1 99 ? -4.296 -8.821 2.616 1.00 76.38 99 THR A CA 1
ATOM 824 C C . THR A 1 99 ? -3.862 -8.624 4.078 1.00 76.38 99 THR A C 1
ATOM 826 O O . THR A 1 99 ? -3.925 -7.526 4.630 1.00 76.38 99 THR A O 1
ATOM 829 N N . ALA A 1 100 ? -3.325 -9.689 4.689 1.00 73.38 100 ALA A N 1
ATOM 830 C CA . ALA A 1 100 ? -2.946 -9.722 6.107 1.00 73.38 100 ALA A CA 1
ATOM 831 C C . ALA A 1 100 ? -1.685 -8.908 6.468 1.00 73.38 100 ALA A C 1
ATOM 833 O O . ALA A 1 100 ? -1.612 -8.339 7.558 1.00 73.38 100 ALA A O 1
ATOM 834 N N . CYS A 1 101 ? -0.672 -8.866 5.598 1.00 78.31 101 CYS A N 1
ATOM 835 C CA . CYS A 1 101 ? 0.548 -8.088 5.820 1.00 78.31 101 CYS A CA 1
ATOM 836 C C . CYS A 1 101 ? 1.215 -7.690 4.500 1.00 78.31 101 CYS A C 1
ATOM 838 O O . CYS A 1 101 ? 1.169 -8.426 3.516 1.00 78.31 101 CYS A O 1
ATOM 840 N N . VAL A 1 102 ? 1.854 -6.519 4.491 1.00 76.06 102 VAL A N 1
ATOM 841 C CA . VAL A 1 102 ? 2.623 -6.013 3.350 1.00 76.06 102 VAL A CA 1
ATOM 842 C C . VAL A 1 102 ? 3.910 -5.387 3.860 1.00 76.06 102 VAL A C 1
ATOM 844 O O . VAL A 1 102 ? 3.917 -4.715 4.891 1.00 76.06 102 VAL A O 1
ATOM 847 N N . VAL A 1 103 ? 4.998 -5.621 3.131 1.00 75.94 103 VAL A N 1
ATOM 848 C CA . VAL A 1 103 ? 6.271 -4.939 3.354 1.00 75.94 103 VAL A CA 1
ATOM 849 C C . VAL A 1 103 ? 6.265 -3.670 2.521 1.00 75.94 103 VAL A C 1
ATOM 851 O O . VAL A 1 103 ? 6.229 -3.734 1.292 1.00 75.94 103 VAL A O 1
ATOM 854 N N . ASP A 1 104 ? 6.289 -2.531 3.202 1.00 69.94 104 ASP A N 1
ATOM 855 C CA . ASP A 1 104 ? 6.470 -1.238 2.560 1.00 69.94 104 ASP A CA 1
ATOM 856 C C . ASP A 1 104 ? 7.951 -0.850 2.580 1.00 69.94 104 ASP A C 1
ATOM 858 O O . ASP A 1 104 ? 8.655 -1.028 3.577 1.00 69.94 104 ASP A O 1
ATOM 862 N N . ILE A 1 105 ? 8.430 -0.333 1.456 1.00 67.12 105 ILE A N 1
ATOM 863 C CA . ILE A 1 105 ? 9.804 0.124 1.289 1.00 67.12 105 ILE A CA 1
ATOM 864 C C . ILE A 1 105 ? 9.731 1.643 1.180 1.00 67.12 105 ILE A C 1
ATOM 866 O O . ILE A 1 105 ? 9.439 2.177 0.111 1.00 67.12 105 ILE A O 1
ATOM 870 N N . LYS A 1 106 ? 10.046 2.337 2.285 1.00 56.03 106 LYS A N 1
ATOM 871 C CA . LYS A 1 106 ? 10.045 3.812 2.389 1.00 56.03 106 LYS A CA 1
ATOM 872 C C . LYS A 1 106 ? 10.730 4.508 1.217 1.00 56.03 106 LYS A C 1
ATOM 874 O O . LYS A 1 106 ? 10.288 5.569 0.788 1.00 56.03 106 LYS A O 1
ATOM 879 N N . THR A 1 107 ? 11.789 3.904 0.684 1.00 54.78 107 THR A N 1
ATOM 880 C CA . THR A 1 107 ? 12.528 4.439 -0.457 1.00 54.78 107 THR A CA 1
ATOM 881 C C . THR A 1 107 ? 12.331 3.605 -1.716 1.00 54.78 107 THR A C 1
ATOM 883 O O . THR A 1 107 ? 13.274 3.132 -2.350 1.00 54.78 107 THR A O 1
ATOM 886 N N . TRP A 1 108 ? 11.065 3.442 -2.106 1.00 54.12 108 TRP A N 1
ATOM 887 C CA . TRP A 1 108 ? 10.668 2.817 -3.370 1.00 54.12 108 TRP A CA 1
ATOM 888 C C . TRP A 1 108 ? 11.402 3.428 -4.581 1.00 54.12 108 TRP A C 1
ATOM 890 O O . TRP A 1 108 ? 11.818 2.699 -5.480 1.00 54.12 108 TRP A O 1
ATOM 900 N N . MET A 1 109 ? 11.653 4.744 -4.559 1.00 55.53 109 MET A N 1
ATOM 901 C CA . MET A 1 109 ? 12.445 5.447 -5.577 1.00 55.53 109 MET A CA 1
ATOM 902 C C . MET A 1 109 ? 13.896 4.945 -5.620 1.00 55.53 109 MET A C 1
ATOM 904 O O . MET A 1 109 ? 14.343 4.505 -6.674 1.00 55.53 109 MET A O 1
ATOM 908 N N . GLU A 1 110 ? 14.623 4.938 -4.498 1.00 53.84 110 GLU A N 1
ATOM 909 C CA . GLU A 1 110 ? 16.032 4.505 -4.460 1.00 53.84 110 GLU A CA 1
ATOM 910 C C . GLU A 1 110 ? 16.196 3.034 -4.858 1.00 53.84 110 GLU A C 1
ATOM 912 O O . GLU A 1 110 ? 17.047 2.720 -5.685 1.00 53.84 110 GLU A O 1
ATOM 917 N N . SER A 1 111 ? 15.326 2.137 -4.375 1.00 57.19 111 SER A N 1
ATOM 918 C CA . SER A 1 111 ? 15.383 0.716 -4.750 1.00 57.19 111 SER A CA 1
ATOM 919 C C . SER A 1 111 ? 15.114 0.490 -6.245 1.00 57.19 111 SER A C 1
ATOM 921 O O . SER A 1 111 ? 15.723 -0.382 -6.873 1.00 57.19 111 SER A O 1
ATOM 923 N N . LYS A 1 112 ? 14.221 1.288 -6.848 1.00 59.44 112 LYS A N 1
ATOM 924 C CA . LYS A 1 112 ? 13.959 1.239 -8.290 1.00 59.44 112 LYS A CA 1
ATOM 925 C C . LYS A 1 112 ? 15.137 1.807 -9.083 1.00 59.44 112 LYS A C 1
ATOM 927 O O . LYS A 1 112 ? 15.567 1.166 -10.039 1.00 59.44 112 LYS A O 1
ATOM 932 N N . TYR A 1 113 ? 15.692 2.949 -8.669 1.00 59.53 113 TYR A N 1
ATOM 933 C CA . TYR A 1 113 ? 16.888 3.549 -9.274 1.00 59.53 113 TYR A CA 1
ATOM 934 C C . TYR A 1 113 ? 18.099 2.615 -9.209 1.00 59.53 113 TYR A C 1
ATOM 936 O O . TYR A 1 113 ? 18.834 2.510 -10.187 1.00 59.53 113 TYR A O 1
ATOM 944 N N . GLU A 1 114 ? 18.286 1.885 -8.111 1.00 60.44 114 GLU A N 1
ATOM 945 C CA . GLU A 1 114 ? 19.375 0.918 -7.978 1.00 60.44 114 GLU A CA 1
ATOM 946 C C . GLU A 1 114 ? 19.200 -0.280 -8.922 1.00 60.44 114 GLU A C 1
ATOM 948 O O . GLU A 1 114 ? 20.141 -0.662 -9.618 1.00 60.44 114 GLU A O 1
ATOM 953 N N . LYS A 1 115 ? 17.973 -0.805 -9.062 1.00 63.50 115 LYS A N 1
ATOM 954 C CA . LYS A 1 115 ? 17.659 -1.824 -10.081 1.00 63.50 115 LYS A CA 1
ATOM 955 C C . LYS A 1 115 ? 17.851 -1.305 -11.511 1.00 63.50 115 LYS A C 1
ATOM 957 O O . LYS A 1 115 ? 18.364 -2.041 -12.351 1.00 63.50 115 LYS A O 1
ATOM 962 N N . TYR A 1 116 ? 17.474 -0.056 -11.796 1.00 64.56 116 TYR A N 1
ATOM 963 C CA . TYR A 1 116 ? 17.706 0.571 -13.103 1.00 64.56 116 TYR A CA 1
ATOM 964 C C . TYR A 1 116 ? 19.198 0.743 -13.396 1.00 64.56 116 TYR A C 1
ATOM 966 O O . TYR A 1 116 ? 19.647 0.367 -14.476 1.00 64.56 116 TYR A O 1
ATOM 974 N N . ASN A 1 117 ? 19.983 1.247 -12.442 1.00 63.19 117 ASN A N 1
ATOM 975 C CA . ASN A 1 117 ? 21.427 1.415 -12.605 1.00 63.19 117 ASN A CA 1
ATOM 976 C C . ASN A 1 117 ? 22.149 0.073 -12.766 1.00 63.19 117 ASN A C 1
ATOM 978 O O . ASN A 1 117 ? 23.071 -0.013 -13.572 1.00 63.19 117 ASN A O 1
ATOM 982 N N . ALA A 1 118 ? 21.701 -0.980 -12.078 1.00 67.88 118 ALA A N 1
ATOM 983 C CA . ALA A 1 118 ? 22.220 -2.333 -12.273 1.00 67.88 118 ALA A CA 1
ATOM 984 C C . ALA A 1 118 ? 21.894 -2.903 -13.669 1.00 67.88 118 ALA A C 1
ATOM 986 O O . ALA A 1 118 ? 22.690 -3.643 -14.242 1.00 67.88 118 ALA A O 1
ATOM 987 N N . GLY A 1 119 ? 20.737 -2.555 -14.242 1.00 64.94 119 GLY A N 1
ATOM 988 C CA . GLY A 1 119 ? 20.388 -2.923 -15.618 1.00 64.94 119 GLY A CA 1
ATOM 989 C C . GLY A 1 119 ? 21.171 -2.126 -16.668 1.00 64.94 119 GLY A C 1
ATOM 990 O O . GLY A 1 119 ? 21.600 -2.678 -17.681 1.00 64.94 119 GLY A O 1
ATOM 991 N N . LEU A 1 120 ? 21.391 -0.833 -16.414 1.00 59.28 120 LEU A N 1
ATOM 992 C CA . LEU A 1 120 ? 22.144 0.054 -17.299 1.00 59.28 120 LEU A CA 1
ATOM 993 C C . LEU A 1 120 ? 23.640 -0.264 -17.294 1.00 59.28 120 LEU A C 1
ATOM 995 O O . LEU A 1 120 ? 24.248 -0.233 -18.360 1.00 59.28 120 LEU A O 1
ATOM 999 N N . SER A 1 121 ? 24.235 -0.619 -16.151 1.00 58.28 121 SER A N 1
ATOM 1000 C CA . SER A 1 121 ? 25.655 -0.988 -16.083 1.00 58.28 121 SER A CA 1
ATOM 1001 C C . SER A 1 121 ? 25.975 -2.185 -16.980 1.00 58.28 121 SER A C 1
ATOM 1003 O O . SER A 1 121 ? 26.910 -2.110 -17.769 1.00 58.28 121 SER A O 1
ATOM 1005 N N . GLY A 1 122 ? 25.138 -3.228 -16.977 1.00 58.31 122 GLY A N 1
ATOM 1006 C CA . GLY A 1 122 ? 25.298 -4.380 -17.874 1.00 58.31 122 GLY A CA 1
ATOM 1007 C C . GLY A 1 122 ? 25.142 -4.037 -19.363 1.00 58.31 122 GLY A C 1
ATOM 1008 O O . GLY A 1 122 ? 25.822 -4.619 -20.213 1.00 58.31 122 GLY A O 1
ATOM 1009 N N . TRP A 1 123 ? 24.288 -3.061 -19.691 1.00 55.03 123 TRP A N 1
ATOM 1010 C CA . TRP A 1 123 ? 24.139 -2.553 -21.057 1.00 55.03 123 TRP A CA 1
ATOM 1011 C C . TRP A 1 123 ? 25.351 -1.719 -21.494 1.00 55.03 123 TRP A C 1
ATOM 1013 O O . TRP A 1 123 ? 25.833 -1.893 -22.611 1.00 55.03 123 TRP A O 1
ATOM 1023 N N . PHE A 1 124 ? 25.895 -0.880 -20.605 1.00 48.06 124 PHE A N 1
ATOM 1024 C CA . PHE A 1 124 ? 27.123 -0.119 -20.848 1.00 48.06 124 PHE A CA 1
ATOM 1025 C C . PHE A 1 124 ? 28.352 -1.027 -20.976 1.00 48.06 124 PHE A C 1
ATOM 1027 O O . PHE A 1 124 ? 29.170 -0.785 -21.857 1.00 48.06 124 PHE A O 1
ATOM 1034 N N . GLU A 1 125 ? 28.463 -2.096 -20.181 1.00 56.97 125 GLU A N 1
ATOM 1035 C CA . GLU A 1 125 ? 29.528 -3.102 -20.315 1.00 56.97 125 GLU A CA 1
ATOM 1036 C C . GLU A 1 125 ? 29.441 -3.829 -21.671 1.00 56.97 125 GLU A C 1
ATOM 1038 O O . GLU A 1 125 ? 30.447 -3.981 -22.363 1.00 56.97 125 GLU A O 1
ATOM 1043 N N . SER A 1 126 ? 28.226 -4.208 -22.100 1.00 53.84 126 SER A N 1
ATOM 1044 C CA . SER A 1 126 ? 27.997 -4.810 -23.425 1.00 53.84 126 SER A CA 1
ATOM 1045 C C . SER A 1 126 ? 28.323 -3.851 -24.569 1.00 53.84 126 SER A C 1
ATOM 1047 O O . SER A 1 126 ? 28.950 -4.250 -25.545 1.00 53.84 126 SER A O 1
ATOM 1049 N N . LEU A 1 127 ? 27.933 -2.578 -24.464 1.00 53.53 127 LEU A N 1
ATOM 1050 C CA . LEU A 1 127 ? 28.259 -1.563 -25.469 1.00 53.53 127 LEU A CA 1
ATOM 1051 C C . LEU A 1 127 ? 29.752 -1.259 -25.529 1.00 53.53 127 LEU A C 1
ATOM 1053 O O . LEU A 1 127 ? 30.282 -1.070 -26.619 1.00 53.53 127 LEU A O 1
ATOM 1057 N N . ARG A 1 128 ? 30.436 -1.257 -24.382 1.00 42.94 128 ARG A N 1
ATOM 1058 C CA . ARG A 1 128 ? 31.890 -1.098 -24.306 1.00 42.94 128 ARG A CA 1
ATOM 1059 C C . ARG A 1 128 ? 32.609 -2.273 -24.970 1.00 42.94 128 ARG A C 1
ATOM 1061 O O . ARG A 1 128 ? 33.501 -2.039 -25.774 1.00 42.94 128 ARG A O 1
ATOM 1068 N N . MET A 1 129 ? 32.145 -3.507 -24.746 1.00 50.69 129 MET A N 1
ATOM 1069 C CA . MET A 1 129 ? 32.645 -4.696 -25.454 1.00 50.69 129 MET A CA 1
ATOM 1070 C C . MET A 1 129 ? 32.408 -4.650 -26.970 1.00 50.69 129 M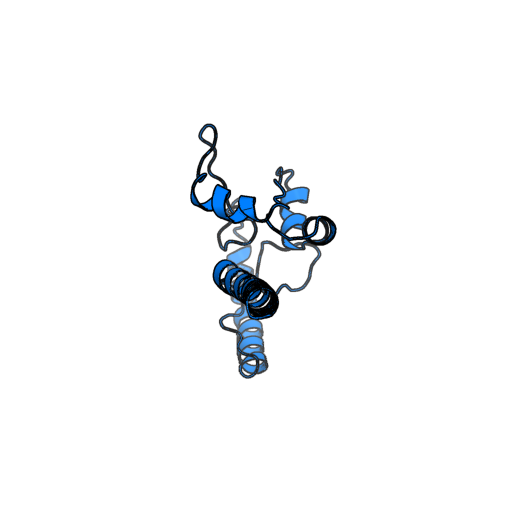ET A C 1
ATOM 1072 O O . MET A 1 129 ? 33.229 -5.163 -27.721 1.00 50.69 129 MET A O 1
ATOM 1076 N N . ILE A 1 130 ? 31.300 -4.060 -27.433 1.00 62.09 130 ILE A N 1
ATOM 1077 C CA . ILE A 1 130 ? 31.010 -3.911 -28.870 1.00 62.09 130 ILE A CA 1
ATOM 1078 C C . ILE A 1 130 ? 31.885 -2.824 -29.516 1.00 62.09 130 ILE A C 1
ATOM 1080 O O . ILE A 1 130 ? 32.137 -2.887 -30.712 1.00 62.09 130 ILE A O 1
ATOM 1084 N N . TRP A 1 131 ? 32.340 -1.829 -28.749 1.00 41.53 131 TRP A N 1
ATOM 1085 C CA . TRP A 1 131 ? 33.137 -0.707 -29.260 1.00 41.53 131 TRP A CA 1
ATOM 1086 C C . TRP A 1 131 ? 34.656 -0.938 -29.180 1.00 41.53 131 TRP A C 1
ATOM 1088 O O . TRP A 1 131 ? 35.412 -0.277 -29.887 1.00 41.53 131 TRP A O 1
ATOM 1098 N N . GLU A 1 132 ? 35.112 -1.859 -28.326 1.00 52.12 132 GLU A N 1
ATOM 1099 C CA . GLU A 1 132 ? 36.527 -2.238 -28.168 1.00 52.12 132 GLU A CA 1
ATOM 1100 C C . GLU A 1 132 ? 36.970 -3.403 -29.085 1.00 52.12 132 GLU A C 1
ATOM 1102 O O . GLU A 1 132 ? 38.100 -3.877 -28.961 1.00 52.12 132 GLU A O 1
ATOM 1107 N N . ASN A 1 133 ? 36.117 -3.839 -30.021 1.00 38.38 133 ASN A N 1
ATOM 1108 C CA . ASN A 1 133 ? 36.366 -4.920 -30.988 1.00 38.38 133 ASN A CA 1
ATOM 1109 C C . ASN A 1 133 ? 36.161 -4.424 -32.428 1.00 38.38 133 ASN A C 1
ATOM 1111 O O . ASN A 1 133 ? 36.919 -4.864 -33.321 1.00 38.38 133 ASN A O 1
#

Secondary structure (DSSP, 8-state):
-B-S-HHHHHT-TTTHHHHHTT-----B-SHHHHHHHHH--EETTEEP--TTSTT---S--THHHHHHHHTHHHHHHHHHHGGGTT-------SS-SS-S-----TTHHHHHHHHHHHHHHHHHHHHHHHH--

Foldseek 3Di:
DEDQDPVCVVPPQLCPQCVVLPHDDDYDNDPCVVVVCVVPQDDPNDGDDDSLAPDPCPDDDPCQVVVQVVCVVVQVVVCVVCVVVPQPGGGDDPSGDPDPDDDRDNPPVVVVVVVVVVVVVVVVVVVVVVVVD

Organism: NCBI:txid2182728

Radius of gyration: 19.16 Å; chains: 1; bounding box: 51×32×53 Å

pLDDT: mean 70.93, std 10.66, range [38.38, 86.75]

Sequence (133 aa):
MISSTLEHLEKSPFLERLEKKGYEVIYFTGQVDDYLMQYMMDYQDKKFQNVFEEGLKLGKESKAKELEESFKELTKWWKSALARENVDDVRISNSLDDTACVVDIKTWMESKYEKYNAGLSGWFESLRMIWEN

InterPro domains:
  IPR001404 Heat shock protein Hsp90 family [PF00183] (4-106)
  IPR001404 Heat shock protein Hsp90 family [PTHR11528] (4-105)
  IPR020568 Ribosomal protein uS5 domain 2-type superfamily [SSF54211] (4-52)
  IPR037196 HSP90, C-terminal domain [G3DSA:1.20.120.790] (61-118)